Protein AF-A0A1X6PGS8-F1 (afdb_monomer)

pLDDT: mean 80.13, std 15.51, range [40.75, 96.5]

Mean predicted aligned error: 19.15 Å

Radius of gyration: 48.85 Å; Cα contacts (8 Å, |Δi|>4): 13; chains: 1; bounding box: 111×24×104 Å

Sequence (123 aa):
MGALNAVRTVDLKQLALRLGPEAQHNMREPAISFGSISTRGRAIESTNDAMLEAMDELVAVAAGKQAAKDNFQGSKSTWAAESIAQVARDEVVAEQRRYNAAVVARTEGLRRRAARARAAAGP

Solvent-accessible surface area (backbone atoms only — not comparable to full-atom values): 7457 Å² total; per-residue (Å²): 141,81,85,76,82,75,81,80,82,74,62,62,69,64,51,30,73,74,37,58,78,72,52,32,52,49,70,75,54,66,82,77,78,75,74,83,79,72,59,84,87,59,78,76,70,89,72,51,68,69,59,56,51,54,47,52,52,51,50,51,52,50,50,54,54,47,53,53,49,52,50,52,52,48,54,52,50,51,51,53,52,50,51,53,52,47,53,56,51,50,51,54,52,52,52,52,54,65,68,29,65,68,55,47,52,51,52,51,50,50,50,54,50,51,52,50,53,52,66,72,64,57,135

Secondary structure (DSSP, 8-state):
-----------HHHHHHHS-HHHHHHHHS----------TT----S--HHHHHHHHHHHHHHHHHHHHHHHHHHHHHHHHHHHHHHHHHHHHHHHHHHT-HHHHHHHHHHHHHHHHHHHHH--

Structure (mmCIF, N/CA/C/O backbone):
data_AF-A0A1X6PGS8-F1
#
_entry.id   AF-A0A1X6PGS8-F1
#
loop_
_atom_site.group_PDB
_atom_site.id
_atom_site.type_symbol
_atom_site.label_atom_id
_atom_site.label_alt_id
_atom_site.label_comp_id
_atom_site.label_asym_id
_atom_site.label_entity_id
_atom_site.label_seq_id
_atom_site.pdbx_PDB_ins_code
_atom_site.Cartn_x
_atom_site.Cartn_y
_atom_site.Cartn_z
_atom_site.occupancy
_atom_site.B_iso_or_equiv
_atom_site.auth_seq_id
_atom_site.auth_comp_id
_atom_site.auth_asym_id
_atom_site.auth_atom_id
_atom_site.pdbx_PDB_model_num
ATOM 1 N N . MET A 1 1 ? -58.711 6.868 1.479 1.00 40.75 1 MET A N 1
ATOM 2 C CA . MET A 1 1 ? -59.756 7.705 2.111 1.00 40.75 1 MET A CA 1
ATOM 3 C C . MET A 1 1 ? -60.680 6.755 2.862 1.00 40.75 1 MET A C 1
ATOM 5 O O . MET A 1 1 ? -61.299 5.948 2.198 1.00 40.75 1 MET A O 1
ATOM 9 N N . GLY A 1 2 ? -60.783 6.638 4.181 1.00 43.78 2 GLY A N 1
ATOM 10 C CA . GLY A 1 2 ? -60.348 7.424 5.331 1.00 43.78 2 GLY A CA 1
ATOM 11 C C . GLY A 1 2 ? -61.391 7.147 6.423 1.00 43.78 2 GLY A C 1
ATOM 12 O O . GLY A 1 2 ? -62.437 7.783 6.416 1.00 43.78 2 GLY A O 1
ATOM 13 N N . ALA A 1 3 ? -61.174 6.158 7.297 1.00 47.84 3 ALA A N 1
ATOM 14 C CA . ALA A 1 3 ? -62.063 5.913 8.434 1.00 47.84 3 ALA A CA 1
ATOM 15 C C . ALA A 1 3 ? -61.534 6.714 9.627 1.00 47.84 3 ALA A C 1
ATOM 17 O O . ALA A 1 3 ? -60.579 6.321 10.293 1.00 47.84 3 ALA A O 1
ATOM 18 N N . LEU A 1 4 ? -62.115 7.897 9.821 1.00 49.00 4 LEU A N 1
ATOM 19 C CA . LEU A 1 4 ? -61.872 8.760 10.968 1.00 49.00 4 LEU A CA 1
ATOM 20 C C . LEU A 1 4 ? -62.258 7.993 12.237 1.00 49.00 4 LEU A C 1
ATOM 22 O O . LEU A 1 4 ? -63.435 7.713 12.462 1.00 49.00 4 LEU A O 1
ATOM 26 N N . ASN A 1 5 ? -61.270 7.659 13.067 1.00 55.12 5 ASN A N 1
ATOM 27 C CA . ASN A 1 5 ? -61.512 7.237 14.440 1.00 55.12 5 ASN A CA 1
ATOM 28 C C . ASN A 1 5 ? -62.171 8.413 15.170 1.00 55.12 5 ASN A C 1
ATOM 30 O O . ASN A 1 5 ? -61.493 9.320 15.648 1.00 55.12 5 ASN A O 1
ATOM 34 N N . ALA A 1 6 ? -63.504 8.435 15.191 1.00 56.00 6 ALA A N 1
ATOM 35 C CA . ALA A 1 6 ? -64.263 9.414 15.946 1.00 56.00 6 ALA A CA 1
ATOM 36 C C . ALA A 1 6 ? -63.944 9.209 17.431 1.00 56.00 6 ALA A C 1
ATOM 38 O O . ALA A 1 6 ? -64.332 8.204 18.030 1.00 56.00 6 ALA A O 1
ATOM 39 N N . VAL A 1 7 ? -63.202 10.152 18.011 1.00 57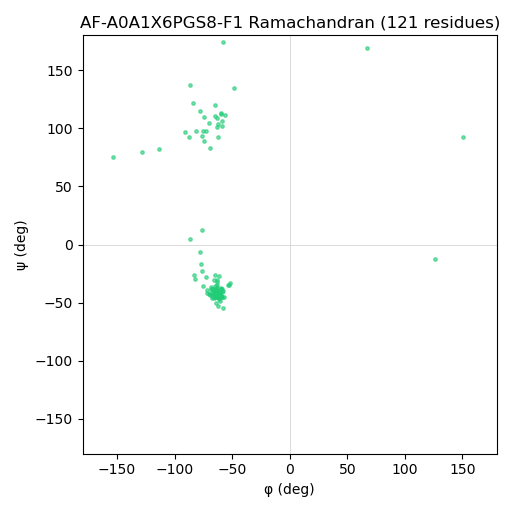.28 7 VAL A N 1
ATOM 40 C CA . VAL A 1 7 ? -62.965 10.224 19.452 1.00 57.28 7 VAL A CA 1
ATOM 41 C C . VAL A 1 7 ? -64.330 10.338 20.123 1.00 57.28 7 VAL A C 1
ATOM 43 O O . VAL A 1 7 ? -64.995 11.367 20.039 1.00 57.28 7 VAL A O 1
ATOM 46 N N . ARG A 1 8 ? -64.783 9.252 20.752 1.00 59.78 8 ARG A N 1
ATOM 47 C CA . ARG A 1 8 ? -65.992 9.262 21.574 1.00 59.78 8 ARG A CA 1
ATOM 48 C C . ARG A 1 8 ? -65.643 9.938 22.893 1.00 59.78 8 ARG A C 1
ATOM 50 O O . ARG A 1 8 ? -65.147 9.295 23.812 1.00 59.78 8 ARG A O 1
ATOM 57 N N . THR A 1 9 ? -65.868 11.241 22.975 1.00 60.75 9 THR A N 1
ATOM 58 C CA . THR A 1 9 ? -65.789 11.993 24.226 1.00 60.75 9 THR A CA 1
ATOM 59 C C . THR A 1 9 ? -66.963 11.588 25.112 1.00 60.75 9 THR A C 1
ATOM 61 O O . THR A 1 9 ? -68.108 11.955 24.861 1.00 60.75 9 THR A O 1
ATOM 64 N N . VAL A 1 10 ? -66.692 10.776 26.134 1.00 66.75 10 VAL A N 1
ATOM 65 C CA . VAL A 1 10 ? -67.683 10.424 27.157 1.00 66.75 10 VAL A CA 1
ATOM 66 C C . VAL A 1 10 ? -67.692 11.526 28.213 1.00 66.75 10 VAL A C 1
ATOM 68 O O . VAL A 1 10 ? -66.664 11.802 28.829 1.00 66.75 10 VAL A O 1
ATOM 71 N N . ASP A 1 11 ? -68.848 12.155 28.428 1.00 75.06 11 ASP A N 1
ATOM 72 C CA . ASP A 1 11 ? -69.031 13.128 29.507 1.00 75.06 11 ASP A CA 1
ATOM 73 C C . ASP A 1 11 ? -69.084 12.401 30.858 1.00 75.06 11 ASP A C 1
ATOM 75 O O . ASP A 1 11 ? -70.112 11.857 31.276 1.00 75.06 11 ASP A O 1
ATOM 79 N N . LEU A 1 12 ? -67.939 12.389 31.540 1.00 70.25 12 LEU A N 1
ATOM 80 C CA . LEU A 1 12 ? -67.768 11.724 32.827 1.00 70.25 12 LEU A CA 1
ATOM 81 C C . LEU A 1 12 ? -68.693 12.300 33.909 1.00 70.25 12 LEU A C 1
ATOM 83 O O . LEU A 1 12 ? -69.089 11.562 34.805 1.00 70.25 12 LEU A O 1
ATOM 87 N N . LYS A 1 13 ? -69.109 13.573 33.827 1.00 71.38 13 LYS A N 1
ATOM 88 C CA . LYS A 1 13 ? -70.035 14.153 34.815 1.00 71.38 13 LYS A CA 1
ATOM 89 C C . LYS A 1 13 ? -71.436 13.570 34.670 1.00 71.38 13 LYS A C 1
ATOM 91 O O . LYS A 1 13 ? -72.059 13.220 35.670 1.00 71.38 13 LYS A O 1
ATOM 96 N N . GLN A 1 14 ? -71.918 13.421 33.437 1.00 75.12 14 GLN A N 1
ATOM 97 C CA . GLN A 1 14 ? -73.213 12.785 33.180 1.00 75.12 14 GLN A CA 1
ATOM 98 C C . GLN A 1 14 ? -73.204 11.298 33.521 1.00 75.12 14 GLN A C 1
ATOM 100 O O . GLN A 1 14 ? -74.182 10.780 34.059 1.00 75.12 14 GLN A O 1
ATOM 105 N N . LEU A 1 15 ? -72.097 10.611 33.236 1.00 75.44 15 LEU A N 1
ATOM 106 C CA . LEU A 1 15 ? -71.940 9.212 33.609 1.00 75.44 15 LEU A CA 1
ATOM 107 C C . LE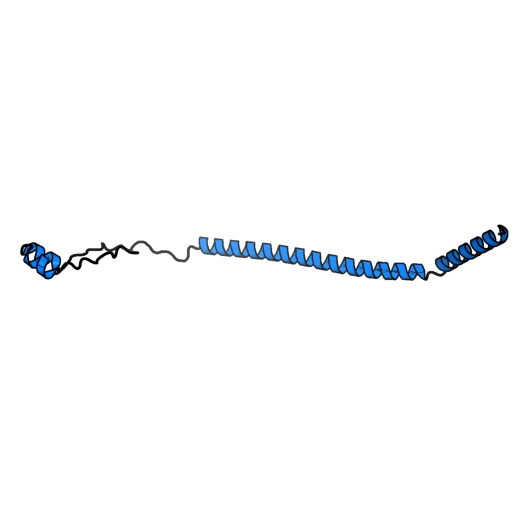U A 1 15 ? -71.933 9.043 35.135 1.00 75.44 15 LEU A C 1
ATOM 109 O O . LEU A 1 15 ? -72.637 8.178 35.649 1.00 75.44 15 LEU A O 1
ATOM 113 N N . ALA A 1 16 ? -71.234 9.920 35.858 1.00 69.62 16 ALA A N 1
ATOM 1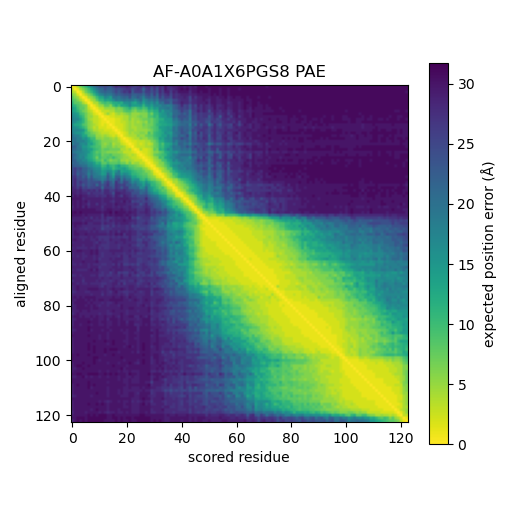14 C CA . ALA A 1 16 ? -71.227 9.935 37.315 1.00 69.62 16 ALA A CA 1
ATOM 115 C C . ALA A 1 16 ? -72.634 10.157 37.899 1.00 69.62 16 ALA A C 1
ATOM 117 O O . ALA A 1 16 ? -72.984 9.507 38.867 1.00 69.62 16 ALA A O 1
ATOM 118 N N . LEU A 1 17 ? -73.485 11.003 37.308 1.00 72.56 17 LEU A N 1
ATOM 119 C CA . LEU A 1 17 ? -74.868 11.180 37.787 1.00 72.56 17 LEU A CA 1
ATOM 120 C C . LEU A 1 17 ? -75.740 9.926 37.623 1.00 72.56 17 LEU A C 1
ATOM 122 O O . LEU A 1 17 ? -76.668 9.720 38.402 1.00 72.56 17 LEU A O 1
ATOM 126 N N . ARG A 1 18 ? -75.468 9.107 36.601 1.00 77.00 18 ARG A N 1
ATOM 127 C CA . ARG A 1 18 ? -76.205 7.861 36.338 1.00 77.00 18 ARG A CA 1
ATOM 128 C C . ARG A 1 18 ? -75.722 6.693 37.187 1.00 77.00 18 ARG A C 1
ATOM 130 O O . ARG A 1 18 ? -76.502 5.789 37.470 1.00 77.00 18 ARG A O 1
ATOM 137 N N . LEU A 1 19 ? -74.446 6.691 37.549 1.00 70.81 19 LEU A N 1
ATOM 138 C CA . LEU A 1 19 ? -73.871 5.695 38.436 1.00 70.81 19 LEU A CA 1
ATOM 139 C C . LEU A 1 19 ? -74.090 6.163 39.886 1.00 70.81 19 LEU A C 1
ATOM 141 O O . LEU A 1 19 ? -73.991 7.347 40.187 1.00 70.81 19 LEU A O 1
ATOM 145 N N . GLY A 1 20 ? -74.471 5.260 40.787 1.00 72.69 20 GLY A N 1
ATOM 146 C CA . GLY A 1 20 ? -74.835 5.624 42.161 1.00 72.69 20 GLY A CA 1
ATOM 147 C C . GLY A 1 20 ? -73.723 6.357 42.943 1.00 72.69 20 GLY A C 1
ATOM 148 O O . GLY A 1 20 ? -72.590 6.472 42.469 1.00 72.69 20 GLY A O 1
ATOM 149 N N . PRO A 1 21 ? -74.011 6.828 44.170 1.00 71.44 21 PRO A N 1
ATOM 150 C CA . PRO A 1 21 ? -73.109 7.690 44.945 1.00 71.44 21 PRO A CA 1
ATOM 151 C C . PRO A 1 21 ? -71.678 7.146 45.119 1.00 71.44 21 PRO A C 1
ATOM 153 O O . PRO A 1 21 ? -70.720 7.915 45.079 1.00 71.44 21 PRO A O 1
ATOM 156 N N . GLU A 1 22 ? -71.507 5.827 45.239 1.00 64.88 22 GLU A N 1
ATOM 157 C CA . GLU A 1 22 ? -70.187 5.179 45.342 1.00 64.88 22 GLU A CA 1
ATOM 158 C C . GLU A 1 22 ? -69.354 5.298 44.057 1.00 64.88 22 GLU A C 1
ATOM 160 O O . GLU A 1 22 ? -68.147 5.536 44.102 1.00 64.88 22 GLU A O 1
ATOM 165 N N . ALA A 1 23 ? -69.988 5.197 42.889 1.00 67.12 23 ALA A N 1
ATOM 166 C CA . ALA A 1 23 ? -69.303 5.330 41.607 1.00 67.12 23 ALA A CA 1
ATOM 167 C C . ALA A 1 23 ? -68.910 6.788 41.310 1.00 67.12 23 ALA A C 1
ATOM 169 O O . ALA A 1 23 ? -67.898 7.032 40.651 1.00 67.12 23 ALA A O 1
ATOM 170 N N . GLN A 1 24 ? -69.661 7.761 41.841 1.00 66.94 24 GLN A N 1
ATOM 171 C CA . GLN A 1 24 ? -69.314 9.184 41.744 1.00 66.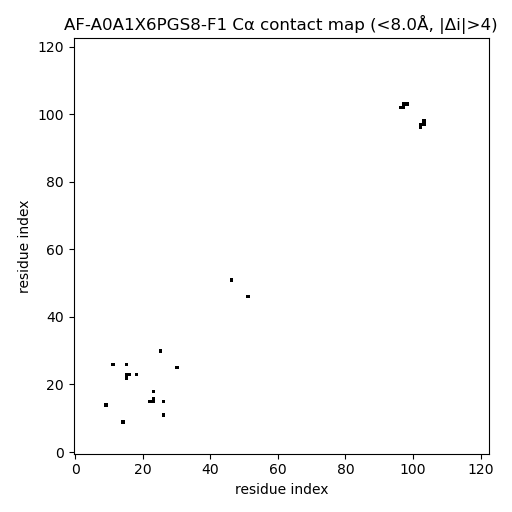94 24 GLN A CA 1
ATOM 172 C C . GLN A 1 24 ? -68.002 9.513 42.451 1.00 66.94 24 GLN A C 1
ATOM 174 O O . GLN A 1 24 ? -67.225 10.318 41.936 1.00 66.94 24 GLN A O 1
ATOM 179 N N . HIS A 1 25 ? -67.746 8.894 43.606 1.00 67.00 25 HIS A N 1
ATOM 180 C CA . HIS A 1 25 ? -66.517 9.107 44.367 1.00 67.00 25 HIS A CA 1
ATOM 181 C C . HIS A 1 25 ? -65.291 8.633 43.573 1.00 67.00 25 HIS A C 1
ATOM 183 O O . HIS A 1 25 ? -64.363 9.403 43.333 1.00 67.00 25 HIS A O 1
ATOM 189 N N . ASN A 1 26 ? -65.346 7.403 43.056 1.00 66.81 26 ASN A N 1
ATOM 190 C CA . ASN A 1 26 ? -64.254 6.802 42.281 1.00 66.81 26 ASN A CA 1
ATOM 191 C C . ASN A 1 26 ? -63.980 7.521 40.951 1.00 66.81 26 ASN A C 1
ATOM 193 O O . ASN A 1 26 ? -62.865 7.471 40.440 1.00 66.81 26 ASN A O 1
ATOM 197 N N . MET A 1 27 ? -64.983 8.187 40.372 1.00 68.12 27 MET A N 1
ATOM 198 C CA . MET A 1 27 ? -64.808 8.982 39.152 1.00 68.12 27 MET A CA 1
ATOM 199 C C . MET A 1 27 ? -64.283 10.402 39.407 1.00 68.12 27 MET A C 1
ATOM 201 O O . MET A 1 27 ? -63.678 10.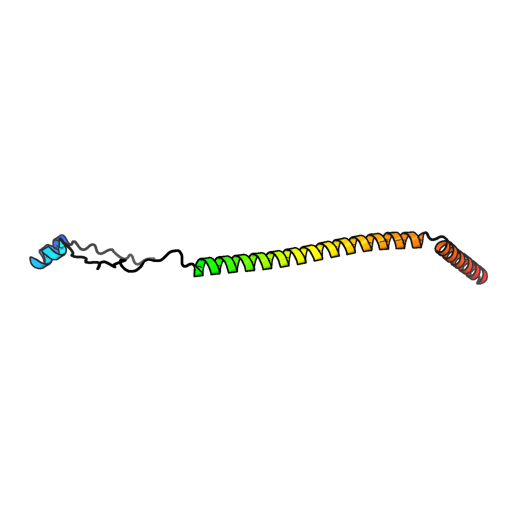981 38.505 1.00 68.12 27 MET A O 1
ATOM 205 N N . ARG A 1 28 ? -64.521 10.980 40.595 1.00 69.12 28 ARG A N 1
ATOM 206 C CA . ARG A 1 28 ? -63.955 12.284 40.992 1.00 69.12 28 ARG A CA 1
ATOM 207 C C . ARG A 1 28 ? -62.479 12.173 41.365 1.00 69.12 28 ARG A C 1
ATOM 209 O O . ARG A 1 28 ? -61.713 13.072 41.037 1.00 69.12 28 ARG A O 1
ATOM 216 N N . GLU A 1 29 ? -62.099 11.063 41.988 1.00 66.12 29 GLU A N 1
ATOM 217 C CA . GLU A 1 29 ? -60.720 10.737 42.348 1.00 66.12 29 GLU A CA 1
ATOM 218 C C . GLU A 1 29 ? -60.389 9.335 41.828 1.00 66.12 29 GLU A C 1
ATOM 220 O O . GLU A 1 29 ? -60.455 8.360 42.582 1.00 66.12 29 GLU A O 1
ATOM 225 N N . PRO A 1 30 ? -60.069 9.186 40.529 1.00 62.91 30 PRO A N 1
ATOM 226 C CA . PRO A 1 30 ? -59.603 7.907 40.023 1.00 62.91 30 PRO A CA 1
ATOM 227 C C . PRO A 1 30 ? -58.290 7.569 40.735 1.00 62.91 30 PRO A C 1
ATOM 229 O O . PRO A 1 30 ? -57.241 8.140 40.438 1.00 62.91 30 PRO A O 1
ATOM 232 N N . ALA A 1 31 ? -58.354 6.654 41.703 1.00 62.31 31 ALA A N 1
ATOM 233 C CA . ALA A 1 31 ? -57.193 6.149 42.417 1.00 62.31 31 ALA A CA 1
ATOM 234 C C . ALA A 1 31 ? -56.351 5.294 41.460 1.00 62.31 31 ALA A C 1
ATOM 236 O O . ALA A 1 31 ? -56.475 4.073 41.401 1.00 62.31 31 ALA A O 1
ATOM 237 N N . ILE A 1 32 ? -55.510 5.949 40.662 1.00 61.81 32 ILE A N 1
ATOM 238 C CA . ILE A 1 32 ? -54.537 5.277 39.809 1.00 61.81 32 ILE A CA 1
ATOM 239 C C . ILE A 1 32 ? -53.280 5.070 40.650 1.00 61.81 32 ILE A C 1
ATOM 241 O O . ILE A 1 32 ? -52.417 5.942 40.743 1.00 61.81 32 ILE A O 1
ATOM 245 N N . SER A 1 33 ? -53.180 3.907 41.290 1.00 63.69 33 SER A N 1
ATOM 246 C CA . SER A 1 33 ? -51.932 3.467 41.899 1.00 63.69 33 SER A CA 1
ATOM 247 C C . SER A 1 33 ? -51.042 2.852 40.819 1.00 63.69 33 SER A C 1
ATOM 249 O O . SER A 1 33 ? -51.147 1.680 40.467 1.00 63.69 33 SER A O 1
ATOM 251 N N . PHE A 1 34 ? -50.107 3.638 40.292 1.00 61.25 34 PHE A N 1
ATOM 252 C CA . PHE A 1 34 ? -48.893 3.033 39.758 1.00 61.25 34 PHE A CA 1
ATOM 253 C C . PHE A 1 34 ? -48.068 2.625 40.973 1.00 61.25 34 PHE A C 1
ATOM 255 O O . PHE A 1 34 ? -47.612 3.483 41.730 1.00 61.25 34 PHE A O 1
ATOM 262 N N . GLY A 1 35 ? -47.953 1.320 41.226 1.00 54.97 35 GLY A N 1
ATOM 263 C CA . GLY A 1 35 ? -47.086 0.820 42.287 1.00 54.97 35 GLY A CA 1
ATOM 264 C C . GLY A 1 35 ? -45.709 1.480 42.185 1.00 54.97 35 GLY A C 1
ATOM 265 O O . GLY A 1 35 ? -45.160 1.610 41.092 1.00 54.97 35 GLY A O 1
ATOM 266 N N . SER A 1 36 ? -45.171 1.934 43.316 1.00 60.56 36 SER A N 1
ATOM 267 C CA . SER A 1 36 ? -43.806 2.454 43.379 1.00 60.56 36 SER A CA 1
ATOM 268 C C . SER A 1 36 ? -42.851 1.376 42.868 1.00 60.56 36 SER A C 1
ATOM 270 O O . SER A 1 36 ? -42.685 0.335 43.508 1.00 60.56 36 SER A O 1
ATOM 272 N N . ILE A 1 37 ? -42.226 1.600 41.710 1.00 59.09 37 ILE A N 1
ATOM 273 C CA . ILE A 1 37 ? -41.078 0.793 41.306 1.00 59.09 37 ILE A CA 1
ATOM 274 C C . ILE A 1 37 ? -39.916 1.292 42.157 1.00 59.09 37 ILE A C 1
ATOM 276 O O . ILE A 1 37 ? -39.309 2.324 41.877 1.00 59.09 37 ILE A O 1
ATOM 280 N N . SER A 1 38 ? -39.642 0.572 43.241 1.00 55.66 38 SER A N 1
ATOM 281 C CA . SER A 1 38 ? -38.497 0.845 44.095 1.00 55.66 38 SER A CA 1
ATOM 282 C C . SER A 1 38 ? -37.207 0.732 43.283 1.00 55.66 38 SER A C 1
ATOM 284 O O . SER A 1 38 ? -36.803 -0.360 42.887 1.00 55.66 38 SER A O 1
ATOM 286 N N . THR A 1 39 ? -36.517 1.853 43.090 1.00 59.38 39 THR A N 1
ATOM 287 C CA . THR A 1 39 ? -35.105 1.856 42.687 1.00 59.38 39 THR A CA 1
ATOM 288 C C . THR A 1 39 ? -34.176 1.550 43.866 1.00 59.38 39 THR A C 1
ATOM 290 O O . THR A 1 39 ? -32.981 1.351 43.650 1.00 59.38 39 THR A O 1
ATOM 293 N N . ARG A 1 40 ? -34.694 1.449 45.111 1.00 58.50 40 ARG A N 1
ATOM 294 C CA . ARG A 1 40 ? -33.916 0.951 46.260 1.00 58.50 40 ARG A CA 1
ATOM 295 C C . ARG A 1 40 ? -33.537 -0.500 45.972 1.00 58.50 40 ARG A C 1
ATOM 297 O O . ARG A 1 40 ? -34.377 -1.388 46.079 1.00 58.50 40 ARG A O 1
ATOM 304 N N . GLY A 1 41 ? -32.293 -0.705 45.555 1.00 56.28 41 GLY A N 1
ATOM 305 C CA . GLY A 1 41 ? -31.732 -2.010 45.206 1.00 56.28 41 GLY A CA 1
ATOM 306 C C . GLY A 1 41 ? -31.110 -2.092 43.811 1.00 56.28 41 GLY A C 1
ATOM 307 O O . GLY A 1 41 ? -30.383 -3.041 43.551 1.00 56.28 41 GLY A O 1
ATOM 308 N N . ARG A 1 42 ? -31.324 -1.112 42.921 1.00 54.59 42 ARG A N 1
ATOM 309 C CA . ARG A 1 42 ? -30.526 -0.990 41.689 1.00 54.59 42 ARG A CA 1
ATOM 310 C C . ARG A 1 42 ? -29.697 0.278 41.739 1.00 54.59 42 ARG A C 1
ATOM 312 O O . ARG A 1 42 ? -30.051 1.293 41.148 1.00 54.59 42 ARG A O 1
ATOM 319 N N . ALA A 1 43 ? -28.562 0.182 42.420 1.00 59.38 43 ALA A N 1
ATOM 320 C CA . ALA A 1 43 ? -27.407 0.927 41.962 1.00 59.38 43 ALA A CA 1
ATOM 321 C C . ALA A 1 43 ? -27.036 0.327 40.598 1.00 59.38 43 ALA A C 1
ATOM 323 O O . ALA A 1 43 ? -26.641 -0.833 40.515 1.00 59.38 43 ALA A O 1
ATOM 324 N N . ILE A 1 44 ? -27.238 1.071 39.511 1.00 58.34 44 ILE A N 1
ATOM 325 C CA . ILE A 1 44 ? -26.445 0.813 38.311 1.00 58.34 44 ILE A CA 1
ATOM 326 C C . ILE A 1 44 ? -25.081 1.384 38.677 1.00 58.34 44 ILE A C 1
ATOM 328 O O . ILE A 1 44 ? -24.858 2.586 38.553 1.00 58.34 44 ILE A O 1
ATOM 332 N N . GLU A 1 45 ? -24.232 0.548 39.271 1.00 55.97 45 GLU A N 1
ATOM 333 C CA . GLU A 1 45 ? -22.834 0.885 39.512 1.00 55.97 45 GLU A CA 1
A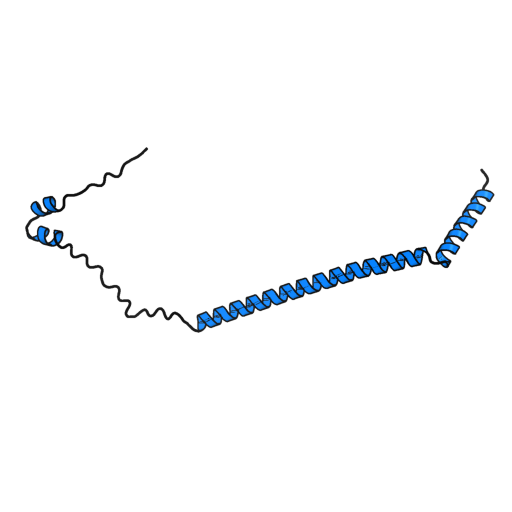TOM 334 C C . GLU A 1 45 ? -22.217 1.185 38.145 1.00 55.97 45 GLU A C 1
ATOM 336 O O . GLU A 1 45 ? -21.986 0.309 37.317 1.00 55.97 45 GLU A O 1
ATOM 341 N N . SER A 1 46 ? -22.067 2.479 37.876 1.00 57.97 46 SER A N 1
ATOM 342 C CA . SER A 1 46 ? -21.696 3.050 36.580 1.00 57.97 46 SER A CA 1
ATOM 343 C C . SER A 1 46 ? -20.200 2.903 36.262 1.00 57.97 46 SER A C 1
ATOM 345 O O . SER A 1 46 ? -19.704 3.526 35.328 1.00 57.97 46 SER A O 1
ATOM 347 N N . THR A 1 47 ? -19.480 2.090 37.023 1.00 61.53 47 THR A N 1
ATOM 348 C CA . THR A 1 47 ? -18.032 1.890 36.926 1.00 61.53 47 THR A CA 1
ATOM 349 C C . THR A 1 47 ? -17.746 0.494 37.447 1.00 61.53 47 THR A C 1
ATOM 351 O O . THR A 1 47 ? -17.347 0.305 38.589 1.00 61.53 47 THR A O 1
ATOM 354 N N . ASN A 1 48 ? -18.059 -0.505 36.628 1.00 70.31 48 ASN A N 1
ATOM 355 C CA . ASN A 1 48 ? -17.534 -1.841 36.846 1.00 70.31 48 ASN A CA 1
ATOM 356 C C . ASN A 1 48 ? -16.092 -1.817 36.331 1.00 70.31 48 ASN A C 1
ATOM 358 O O . ASN A 1 48 ? -15.896 -1.593 35.137 1.00 70.31 48 ASN A O 1
ATOM 362 N N . ASP A 1 49 ? -15.102 -1.992 37.204 1.00 79.00 49 ASP A N 1
ATOM 363 C CA . ASP A 1 49 ? -13.677 -1.965 36.835 1.00 79.00 49 ASP A CA 1
ATOM 364 C C . ASP A 1 49 ? -13.371 -2.911 35.663 1.00 79.00 49 ASP A C 1
ATOM 366 O O . ASP A 1 49 ? -12.599 -2.569 34.771 1.00 79.00 49 ASP A O 1
ATOM 370 N N . ALA A 1 50 ? -14.092 -4.034 35.569 1.00 80.94 50 ALA A N 1
ATOM 371 C CA . ALA A 1 50 ? -13.991 -4.965 34.447 1.00 80.94 50 ALA A CA 1
ATOM 372 C C . ALA A 1 50 ? -14.414 -4.355 33.093 1.00 80.94 50 ALA A C 1
ATOM 374 O O . ALA A 1 50 ? -13.916 -4.747 32.042 1.00 80.94 50 ALA A O 1
ATOM 375 N N . MET A 1 51 ? -15.349 -3.398 33.089 1.00 84.38 51 MET A N 1
ATOM 376 C CA . MET A 1 51 ? -15.746 -2.673 31.878 1.00 84.38 51 MET A CA 1
ATOM 377 C C . MET A 1 51 ? -14.655 -1.696 31.435 1.00 84.38 51 MET A C 1
ATOM 379 O O . MET A 1 51 ? -14.426 -1.562 30.235 1.00 84.38 51 MET A O 1
ATOM 383 N N . LEU A 1 52 ? -13.997 -1.023 32.384 1.00 86.00 52 LEU A N 1
ATOM 384 C CA . LEU A 1 52 ? -12.868 -0.137 32.090 1.00 86.00 52 LEU A CA 1
ATOM 385 C C . LEU A 1 52 ? -11.684 -0.941 31.545 1.00 86.00 52 LEU A C 1
ATOM 387 O O . LEU A 1 52 ? -11.157 -0.598 30.492 1.00 86.00 52 LEU A O 1
ATOM 391 N N . GLU A 1 53 ? -11.359 -2.066 32.181 1.00 88.88 53 GLU A N 1
ATOM 392 C CA . GLU A 1 53 ? -10.308 -2.983 31.731 1.00 88.88 53 GLU A CA 1
ATOM 393 C C . GLU A 1 53 ? -10.582 -3.507 30.311 1.00 88.88 53 GLU A C 1
ATOM 395 O O . GLU A 1 53 ? -9.718 -3.435 29.439 1.00 88.88 53 GLU A O 1
ATOM 400 N N . ALA A 1 54 ? -11.822 -3.913 30.015 1.00 88.44 54 ALA A N 1
ATOM 401 C CA . ALA A 1 54 ? -12.207 -4.343 28.670 1.00 88.44 54 ALA A CA 1
ATOM 402 C C . ALA A 1 54 ? -12.099 -3.222 27.613 1.00 88.44 54 ALA A C 1
ATOM 404 O O . ALA A 1 54 ? -11.821 -3.494 26.440 1.00 88.44 54 ALA A O 1
ATOM 405 N N . MET A 1 55 ? -12.325 -1.959 27.994 1.00 89.75 55 MET A N 1
ATOM 406 C CA . MET A 1 55 ? -12.116 -0.822 27.092 1.00 89.75 55 MET A CA 1
ATOM 407 C C . MET A 1 55 ? -10.631 -0.557 26.848 1.00 89.75 55 MET A C 1
ATOM 409 O O . MET A 1 55 ? -10.246 -0.334 25.698 1.00 89.75 55 MET A O 1
ATOM 413 N N . ASP A 1 56 ? -9.801 -0.631 27.885 1.00 92.44 56 ASP A N 1
ATOM 414 C CA . ASP A 1 56 ? -8.353 -0.454 27.766 1.00 92.44 56 ASP A CA 1
ATOM 415 C C . ASP A 1 56 ? -7.727 -1.549 26.891 1.00 92.44 56 ASP A C 1
ATOM 417 O O . ASP A 1 56 ? -6.925 -1.253 25.998 1.00 92.44 56 ASP A O 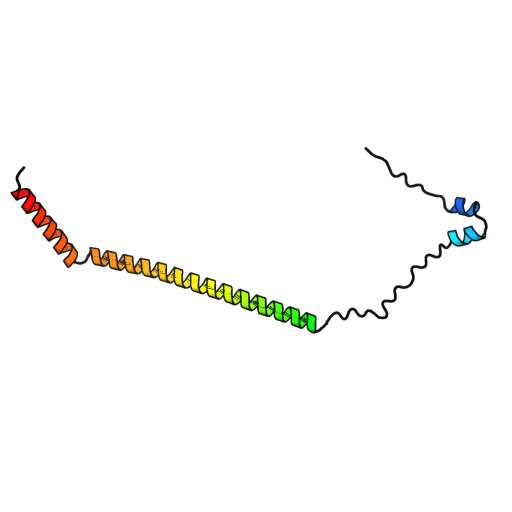1
ATOM 421 N N . GLU A 1 57 ? -8.164 -2.801 27.045 1.00 93.38 57 GLU A N 1
ATOM 422 C CA . GLU A 1 57 ? -7.771 -3.904 26.164 1.00 93.38 57 GLU A CA 1
ATOM 423 C C . GLU A 1 57 ? -8.168 -3.643 24.705 1.00 93.38 57 GLU A C 1
ATOM 425 O O . GLU A 1 57 ? -7.367 -3.840 23.784 1.00 93.38 57 GLU A O 1
ATOM 430 N N . LEU A 1 58 ? -9.388 -3.153 24.468 1.00 94.69 58 LEU A N 1
ATOM 431 C CA . LEU A 1 58 ? -9.858 -2.836 23.121 1.00 94.69 58 LEU A CA 1
ATOM 432 C C . LEU A 1 58 ? -9.021 -1.720 22.477 1.00 94.69 58 LEU A C 1
ATOM 434 O O . LEU A 1 58 ? -8.673 -1.814 21.294 1.00 94.69 58 LEU A O 1
ATOM 438 N N . VAL A 1 59 ? -8.671 -0.687 23.247 1.00 95.00 59 VAL A N 1
ATOM 439 C CA . VAL A 1 59 ? -7.809 0.414 22.798 1.00 95.00 59 VAL A CA 1
ATOM 440 C C . VAL A 1 59 ? -6.401 -0.096 22.494 1.00 95.00 59 VAL A C 1
ATOM 442 O O . VAL A 1 59 ? -5.857 0.228 21.435 1.00 95.00 59 VAL A O 1
ATOM 445 N N . ALA A 1 60 ? -5.833 -0.949 23.348 1.00 94.94 60 ALA A N 1
ATOM 446 C CA . ALA A 1 60 ? -4.523 -1.553 23.124 1.00 94.94 60 ALA A CA 1
ATOM 447 C C . ALA A 1 60 ? -4.496 -2.402 21.840 1.00 94.94 60 ALA A C 1
ATOM 449 O O . ALA A 1 60 ? -3.578 -2.286 21.022 1.00 94.94 60 ALA A O 1
ATOM 450 N N . VAL A 1 61 ? -5.543 -3.198 21.598 1.00 95.62 61 VAL A N 1
ATOM 451 C CA . VAL A 1 61 ? -5.687 -3.988 20.367 1.00 95.62 61 VAL A CA 1
ATOM 452 C C . VAL A 1 61 ? -5.821 -3.087 19.138 1.00 95.62 61 VAL A C 1
ATOM 454 O O . VAL A 1 61 ? -5.223 -3.370 18.095 1.00 95.62 61 VAL A O 1
ATOM 457 N N . ALA A 1 62 ? -6.592 -2.002 19.228 1.00 95.19 62 ALA A N 1
ATOM 458 C CA . ALA A 1 62 ? -6.746 -1.051 18.132 1.00 95.19 62 ALA A CA 1
ATOM 459 C C . ALA A 1 62 ? -5.420 -0.348 17.799 1.00 95.19 62 ALA A C 1
ATOM 461 O O . ALA A 1 62 ? -5.045 -0.281 16.625 1.00 95.19 62 ALA A O 1
ATOM 462 N N . ALA A 1 63 ? -4.679 0.094 18.819 1.00 95.00 63 ALA A N 1
ATOM 463 C CA . ALA A 1 63 ? -3.365 0.710 18.665 1.00 95.00 63 ALA A CA 1
ATOM 464 C C . ALA A 1 63 ? -2.353 -0.261 18.034 1.00 95.00 63 ALA A C 1
ATOM 466 O O . ALA A 1 63 ? -1.674 0.098 17.071 1.00 95.00 63 ALA A O 1
ATOM 467 N N . GLY A 1 64 ? -2.313 -1.517 18.493 1.00 95.00 64 GLY A N 1
ATOM 468 C CA . GLY A 1 64 ? -1.450 -2.550 17.914 1.00 95.00 64 GLY A CA 1
ATOM 469 C C . GLY A 1 64 ? -1.761 -2.825 16.439 1.00 95.00 64 GLY A C 1
ATOM 470 O O . GLY A 1 64 ? -0.856 -2.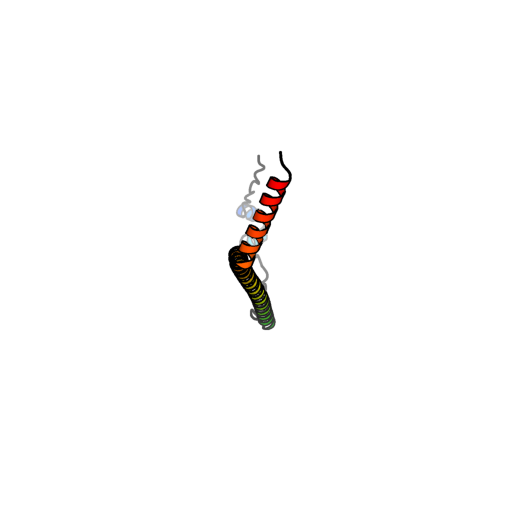917 15.607 1.00 95.00 64 GLY A O 1
ATOM 471 N N . LYS A 1 65 ? -3.049 -2.883 16.075 1.00 95.25 65 LYS A N 1
ATOM 472 C CA . LYS A 1 65 ? -3.476 -3.040 14.674 1.00 95.25 65 LYS A CA 1
ATOM 473 C C . LYS A 1 65 ? -3.093 -1.840 13.814 1.00 95.25 65 LYS A C 1
ATOM 475 O O . LYS A 1 65 ? -2.721 -2.031 12.657 1.00 95.25 65 LYS A O 1
ATOM 480 N N . GLN A 1 66 ? -3.199 -0.625 14.347 1.00 95.81 66 GLN A N 1
ATOM 481 C CA . GLN A 1 66 ? -2.827 0.577 13.609 1.00 95.81 66 GLN A CA 1
ATOM 482 C C . GLN A 1 66 ? -1.315 0.634 13.373 1.00 95.81 66 GLN A C 1
ATOM 484 O O . GLN A 1 66 ? -0.893 0.780 12.230 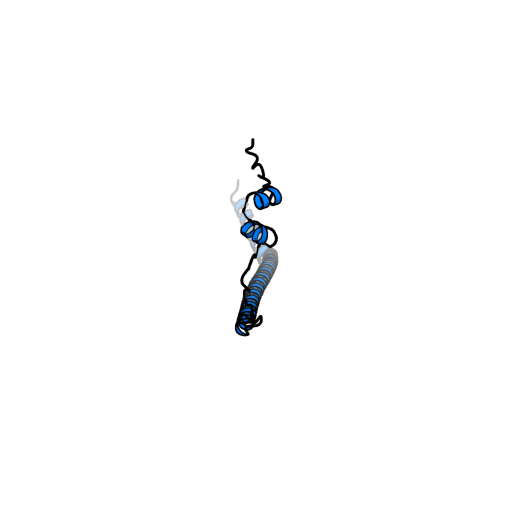1.00 95.81 66 GLN A O 1
ATOM 489 N N . ALA A 1 67 ? -0.506 0.367 14.400 1.00 94.62 67 ALA A N 1
ATOM 490 C CA . ALA A 1 67 ? 0.949 0.310 14.271 1.00 94.62 67 ALA A CA 1
ATOM 491 C C . ALA A 1 67 ? 1.408 -0.738 13.239 1.00 94.62 67 ALA A C 1
ATOM 493 O O . ALA A 1 67 ? 2.309 -0.483 12.441 1.00 94.62 67 ALA A O 1
ATOM 494 N N . ALA A 1 68 ? 0.761 -1.909 13.199 1.00 94.62 68 ALA A N 1
ATOM 495 C CA . ALA A 1 68 ? 1.057 -2.930 12.195 1.00 94.62 68 ALA A CA 1
ATOM 496 C C . ALA A 1 68 ? 0.746 -2.457 10.762 1.00 94.62 68 ALA A C 1
ATOM 498 O O . ALA A 1 68 ? 1.530 -2.712 9.844 1.00 94.62 68 ALA A O 1
ATOM 499 N N . LYS A 1 69 ? -0.371 -1.743 10.563 1.00 95.44 69 LYS A N 1
ATOM 500 C CA . LYS A 1 69 ? -0.725 -1.153 9.262 1.00 95.44 69 LYS A CA 1
ATOM 501 C C . LYS A 1 69 ? 0.268 -0.079 8.842 1.00 95.44 69 LYS A C 1
ATOM 503 O O . LYS A 1 69 ? 0.698 -0.082 7.691 1.00 95.44 69 LYS A O 1
ATOM 508 N N . ASP A 1 70 ? 0.639 0.803 9.763 1.00 95.50 70 ASP A N 1
ATOM 509 C CA . ASP A 1 70 ? 1.561 1.902 9.485 1.00 95.50 70 ASP A CA 1
ATOM 510 C C . ASP A 1 70 ? 2.946 1.366 9.117 1.00 95.50 70 ASP A C 1
ATOM 512 O O . ASP A 1 70 ? 3.526 1.796 8.121 1.00 95.50 70 ASP A O 1
ATOM 516 N N . ASN A 1 71 ? 3.428 0.342 9.830 1.00 93.88 71 ASN A N 1
ATOM 517 C CA . ASN A 1 71 ? 4.669 -0.352 9.486 1.00 93.88 71 ASN A CA 1
ATOM 518 C C . ASN A 1 71 ? 4.603 -0.984 8.094 1.00 93.88 71 ASN A C 1
ATOM 520 O O . ASN A 1 71 ? 5.500 -0.774 7.280 1.00 93.88 71 ASN A O 1
ATOM 524 N N . PHE A 1 72 ? 3.528 -1.715 7.786 1.00 92.69 72 PHE A N 1
ATOM 525 C CA . PHE A 1 72 ? 3.352 -2.322 6.467 1.00 92.69 72 PHE A CA 1
ATOM 526 C C . PHE A 1 72 ? 3.337 -1.270 5.349 1.00 92.69 72 PHE A C 1
ATOM 528 O O . PHE A 1 72 ? 3.992 -1.435 4.316 1.00 92.69 72 PHE A O 1
ATOM 535 N N . GLN A 1 73 ? 2.625 -0.162 5.557 1.00 92.88 73 GLN A N 1
ATOM 536 C CA . GLN A 1 73 ? 2.554 0.922 4.585 1.00 92.88 73 GLN A CA 1
ATOM 537 C C . GLN A 1 73 ? 3.896 1.652 4.443 1.00 92.88 73 GLN A C 1
ATOM 539 O O . GLN A 1 73 ? 4.282 2.010 3.326 1.00 92.88 73 GLN A O 1
ATOM 544 N N . GLY A 1 74 ? 4.631 1.817 5.543 1.00 92.19 74 GLY A N 1
ATOM 545 C CA . GLY A 1 74 ? 6.000 2.319 5.557 1.00 92.19 74 GLY A CA 1
ATOM 546 C C . GLY A 1 74 ? 6.911 1.450 4.696 1.00 92.19 74 GLY A C 1
ATOM 547 O O . GLY A 1 74 ? 7.489 1.949 3.733 1.00 92.19 74 GLY A O 1
ATOM 548 N N . SER A 1 75 ? 6.950 0.139 4.951 1.00 90.19 75 SER A N 1
ATOM 549 C CA . SER A 1 75 ? 7.758 -0.815 4.178 1.00 90.19 75 SER A CA 1
ATOM 550 C C . SER A 1 75 ? 7.388 -0.852 2.693 1.00 90.19 75 SER A C 1
ATOM 552 O O . SER A 1 75 ? 8.255 -0.957 1.827 1.00 90.19 75 SER A O 1
ATOM 554 N N . LYS A 1 76 ? 6.098 -0.735 2.363 1.00 92.06 76 LYS A N 1
ATOM 555 C CA . LYS A 1 76 ? 5.655 -0.662 0.966 1.00 92.06 76 LYS A CA 1
ATOM 556 C C . LYS A 1 76 ? 6.163 0.608 0.281 1.00 92.06 76 LYS A C 1
ATOM 558 O O . LYS A 1 76 ? 6.573 0.564 -0.877 1.00 92.06 76 LYS A O 1
ATOM 563 N N . SER A 1 77 ? 6.140 1.727 0.998 1.00 90.25 77 SER A N 1
ATOM 564 C CA . SER A 1 77 ? 6.606 3.020 0.492 1.00 90.25 77 SER A CA 1
ATOM 565 C C . SER A 1 77 ? 8.122 3.033 0.295 1.00 90.25 77 SER A C 1
ATOM 567 O O . SER A 1 77 ? 8.590 3.509 -0.737 1.00 90.25 77 SER A O 1
ATOM 569 N N . THR A 1 78 ? 8.890 2.457 1.227 1.00 92.69 78 THR A N 1
ATOM 570 C CA . THR A 1 78 ? 10.350 2.338 1.087 1.00 92.69 78 THR A CA 1
ATOM 571 C C . THR A 1 78 ? 10.720 1.446 -0.089 1.00 92.69 78 THR A C 1
ATOM 573 O O . THR A 1 78 ? 11.528 1.850 -0.917 1.00 92.69 78 THR A O 1
ATOM 576 N N . TRP A 1 79 ? 10.068 0.289 -0.235 1.00 91.69 79 TRP A N 1
ATOM 577 C CA . TRP A 1 79 ? 10.302 -0.603 -1.371 1.00 91.69 79 TRP A CA 1
ATOM 578 C C . TRP A 1 79 ? 9.974 0.065 -2.712 1.00 91.69 79 TRP A C 1
ATOM 580 O O . TRP A 1 79 ? 10.731 -0.061 -3.673 1.00 91.69 79 TRP A O 1
ATOM 590 N N . ALA A 1 80 ? 8.874 0.821 -2.784 1.00 91.75 80 ALA A N 1
ATOM 591 C CA . ALA A 1 80 ? 8.527 1.571 -3.988 1.00 91.75 80 ALA A CA 1
ATOM 592 C C . ALA A 1 80 ? 9.593 2.628 -4.325 1.00 91.75 80 ALA A C 1
ATOM 594 O O . ALA A 1 80 ? 10.008 2.737 -5.477 1.00 91.75 80 ALA A O 1
ATOM 595 N N . ALA A 1 81 ? 10.074 3.372 -3.326 1.00 91.81 81 ALA A N 1
ATOM 596 C CA . ALA A 1 81 ? 11.133 4.359 -3.513 1.00 91.81 81 ALA A CA 1
ATOM 597 C C . ALA A 1 81 ? 12.458 3.714 -3.957 1.00 91.81 81 ALA A C 1
ATOM 599 O O . ALA A 1 81 ? 13.108 4.212 -4.877 1.00 91.81 81 ALA A O 1
ATOM 600 N N . GLU A 1 82 ? 12.835 2.585 -3.355 1.00 94.06 82 GLU A N 1
ATOM 601 C CA . GLU A 1 82 ? 14.017 1.810 -3.742 1.00 94.06 82 GLU A CA 1
ATOM 602 C C . GLU A 1 82 ? 13.901 1.268 -5.167 1.00 94.06 82 GLU A C 1
ATOM 604 O O . GLU A 1 82 ? 14.855 1.365 -5.935 1.00 94.06 82 GLU A O 1
ATOM 609 N N . SER A 1 83 ? 12.729 0.758 -5.552 1.00 93.75 83 SER A N 1
ATOM 610 C CA . SER A 1 83 ? 12.472 0.280 -6.911 1.00 93.75 83 SER A CA 1
ATOM 611 C C . SER A 1 83 ? 12.611 1.404 -7.940 1.00 93.75 83 SER A C 1
ATOM 613 O O . SER A 1 83 ? 13.301 1.227 -8.942 1.00 93.75 83 SER A O 1
ATOM 615 N N . ILE A 1 84 ? 12.041 2.582 -7.669 1.00 94.12 84 ILE A N 1
ATOM 616 C CA . ILE A 1 84 ? 12.170 3.758 -8.544 1.00 94.12 84 ILE A CA 1
ATOM 617 C C . ILE A 1 84 ? 13.638 4.194 -8.652 1.00 94.12 84 ILE A C 1
ATOM 619 O O . ILE A 1 84 ? 14.138 4.438 -9.751 1.00 94.12 84 ILE A O 1
ATOM 623 N N . ALA A 1 85 ? 14.353 4.253 -7.526 1.00 94.38 85 ALA A N 1
ATOM 624 C CA . ALA A 1 85 ? 15.769 4.601 -7.515 1.00 94.38 85 ALA A CA 1
ATOM 625 C C . ALA A 1 85 ? 16.621 3.577 -8.281 1.00 94.38 85 ALA A C 1
ATOM 627 O O . ALA A 1 85 ? 17.575 3.957 -8.961 1.00 94.38 85 ALA A O 1
ATOM 628 N N . GLN A 1 86 ? 16.281 2.289 -8.196 1.00 94.81 86 GLN A N 1
ATOM 629 C CA . GLN A 1 86 ? 16.978 1.237 -8.925 1.00 94.81 86 GLN A CA 1
ATOM 630 C C . GLN A 1 86 ? 16.758 1.358 -10.433 1.00 94.81 86 GLN A C 1
ATOM 632 O O . GLN A 1 86 ? 17.734 1.317 -11.176 1.00 94.81 86 GLN A O 1
ATOM 637 N N . VAL A 1 87 ? 15.523 1.605 -10.879 1.00 96.25 87 VAL A N 1
ATOM 638 C CA . VAL A 1 87 ? 15.230 1.853 -12.301 1.00 96.25 87 VAL A CA 1
ATOM 639 C C . VAL A 1 87 ? 16.041 3.040 -12.823 1.00 96.25 87 VAL A C 1
ATOM 641 O O . VAL A 1 87 ? 16.693 2.924 -13.857 1.00 96.25 87 VAL A O 1
ATOM 644 N N . ALA A 1 88 ? 16.096 4.146 -12.076 1.00 94.50 88 ALA A N 1
ATOM 645 C CA . ALA A 1 88 ? 16.893 5.308 -12.467 1.00 94.50 88 ALA A CA 1
ATOM 646 C C . ALA A 1 88 ? 18.397 4.982 -12.579 1.00 94.50 88 ALA A C 1
ATOM 648 O O . ALA A 1 88 ? 19.071 5.427 -13.509 1.00 94.50 88 ALA A O 1
ATOM 649 N N . ARG A 1 89 ? 18.945 4.175 -11.658 1.00 95.44 89 ARG A N 1
ATOM 650 C CA . ARG A 1 89 ? 20.342 3.709 -11.737 1.00 95.44 89 ARG A CA 1
ATOM 651 C C . ARG A 1 89 ? 20.566 2.815 -12.953 1.00 95.44 89 ARG A C 1
ATOM 653 O O . ARG A 1 89 ? 21.574 2.976 -13.639 1.00 95.44 89 ARG A O 1
ATOM 660 N N . ASP A 1 90 ? 19.642 1.902 -13.226 1.00 95.38 90 ASP A N 1
ATOM 661 C CA . ASP A 1 90 ? 19.734 0.976 -14.352 1.00 95.38 90 ASP A CA 1
ATOM 662 C C . ASP A 1 90 ? 19.675 1.718 -15.694 1.00 95.38 90 ASP A C 1
ATOM 664 O O . ASP A 1 90 ? 20.444 1.393 -16.599 1.00 95.38 90 ASP A O 1
ATOM 668 N N . GLU A 1 91 ? 18.849 2.761 -15.810 1.00 94.62 91 GLU A N 1
ATOM 669 C CA . GLU A 1 91 ? 18.810 3.647 -16.980 1.00 94.62 91 GLU A CA 1
ATOM 670 C C . GLU A 1 91 ? 20.143 4.369 -17.192 1.00 94.62 91 GLU A C 1
ATOM 672 O O . GLU A 1 91 ? 20.689 4.350 -18.297 1.00 94.62 91 GLU A O 1
ATOM 677 N N . VAL A 1 92 ? 20.723 4.938 -16.131 1.00 93.94 92 VAL A N 1
ATOM 678 C CA . VAL A 1 92 ? 22.038 5.596 -16.200 1.00 93.94 92 VAL A CA 1
ATOM 679 C C . VAL A 1 92 ? 23.127 4.607 -16.624 1.00 93.94 92 VAL A C 1
ATOM 681 O O . VAL A 1 92 ? 23.958 4.922 -17.478 1.00 93.94 92 VAL A O 1
ATOM 684 N N . VAL A 1 93 ? 23.123 3.393 -16.071 1.00 93.88 93 VAL A N 1
ATOM 685 C CA . VAL A 1 93 ? 24.078 2.339 -16.442 1.00 93.88 93 VAL A CA 1
ATOM 686 C C . VAL A 1 93 ? 23.867 1.888 -17.888 1.00 93.88 93 VAL A C 1
ATOM 688 O O . VAL A 1 93 ? 24.841 1.671 -18.613 1.00 93.88 93 VAL A O 1
ATOM 691 N N . ALA A 1 94 ? 22.619 1.747 -18.335 1.00 90.56 94 ALA A N 1
ATOM 692 C CA . ALA A 1 94 ? 22.301 1.393 -19.713 1.00 90.56 94 ALA A CA 1
ATOM 693 C C . ALA A 1 94 ? 22.807 2.462 -20.687 1.00 90.56 94 ALA A C 1
ATOM 695 O O . ALA A 1 94 ? 23.422 2.130 -21.702 1.00 90.56 94 ALA A O 1
ATOM 696 N N . GLU A 1 95 ? 22.623 3.734 -20.350 1.00 89.44 95 GLU A N 1
ATOM 697 C CA . GLU A 1 95 ? 23.091 4.849 -21.161 1.00 89.44 95 GLU A CA 1
ATOM 698 C C . GLU A 1 95 ? 24.629 4.913 -21.197 1.00 89.44 95 GLU A C 1
ATOM 700 O O . GLU A 1 95 ? 25.226 4.998 -22.271 1.00 89.44 95 GLU A O 1
ATOM 705 N N . GLN A 1 96 ? 25.310 4.719 -20.064 1.00 89.56 96 GLN A N 1
ATOM 706 C CA . GLN A 1 96 ? 26.775 4.596 -20.037 1.00 89.56 96 GLN A CA 1
ATOM 707 C C . GLN A 1 96 ? 27.286 3.429 -20.892 1.00 89.56 96 GLN A C 1
ATOM 709 O O . GLN A 1 96 ? 28.303 3.550 -21.577 1.00 89.56 96 GLN A O 1
ATOM 714 N N . ARG A 1 97 ? 26.580 2.291 -20.897 1.00 87.12 97 ARG A N 1
ATOM 715 C CA . ARG A 1 97 ? 26.921 1.150 -21.762 1.00 87.12 97 ARG A CA 1
ATOM 716 C C . ARG A 1 97 ? 26.761 1.486 -23.243 1.00 87.12 97 ARG A C 1
ATOM 718 O O . ARG A 1 97 ? 27.573 1.014 -24.038 1.00 87.12 97 ARG A O 1
ATOM 725 N N . ARG A 1 98 ? 25.766 2.298 -23.619 1.00 83.94 98 ARG A N 1
ATOM 726 C CA . ARG A 1 98 ? 25.583 2.770 -25.005 1.00 83.94 98 ARG A CA 1
ATOM 727 C C . ARG A 1 98 ? 26.747 3.644 -25.466 1.00 83.94 98 ARG A C 1
ATOM 729 O O . ARG A 1 98 ? 27.204 3.473 -26.593 1.00 83.94 98 ARG A O 1
ATOM 736 N N . TYR A 1 99 ? 27.265 4.507 -24.593 1.00 83.88 99 TYR A N 1
ATOM 737 C CA . TYR A 1 99 ? 28.417 5.370 -24.891 1.00 83.88 99 TYR A CA 1
ATOM 738 C C . TYR A 1 99 ? 29.780 4.725 -24.625 1.00 83.88 99 TYR A C 1
ATOM 740 O O . TYR A 1 99 ? 30.816 5.371 -24.782 1.00 83.88 99 TYR A O 1
ATOM 748 N N . ASN A 1 100 ? 29.821 3.447 -24.248 1.00 92.50 100 ASN A N 1
ATOM 749 C CA . ASN A 1 100 ? 31.083 2.764 -24.022 1.00 92.50 100 ASN A CA 1
ATOM 750 C C . ASN A 1 100 ? 31.874 2.656 -25.337 1.00 92.50 100 ASN A C 1
ATOM 752 O O . ASN A 1 100 ? 31.434 2.018 -26.299 1.00 92.50 100 ASN A O 1
ATOM 756 N N . ALA A 1 101 ? 33.077 3.233 -25.352 1.00 85.88 101 ALA A N 1
ATOM 757 C CA . ALA A 1 101 ? 33.944 3.291 -26.526 1.00 85.88 101 ALA A CA 1
ATOM 758 C C . ALA A 1 101 ? 34.216 1.912 -27.153 1.00 85.88 101 ALA A C 1
ATOM 760 O O . ALA A 1 101 ? 34.261 1.793 -28.377 1.00 85.88 101 ALA A O 1
ATOM 761 N N . ALA A 1 102 ? 34.326 0.851 -26.348 1.00 90.25 102 ALA A N 1
ATOM 762 C CA . ALA A 1 102 ? 34.525 -0.506 -26.855 1.00 90.25 102 ALA A CA 1
ATOM 763 C C . ALA A 1 102 ? 33.284 -1.039 -27.594 1.00 90.25 102 ALA A C 1
ATOM 765 O O . ALA A 1 102 ? 33.404 -1.702 -28.627 1.00 90.25 102 ALA A O 1
ATOM 766 N N . VAL A 1 103 ? 32.083 -0.725 -27.096 1.00 86.31 103 VAL A N 1
ATOM 767 C CA . VAL A 1 103 ? 30.808 -1.112 -27.722 1.00 86.31 103 VAL A CA 1
ATOM 768 C C . VAL A 1 103 ? 30.606 -0.352 -29.032 1.00 86.31 103 VAL A C 1
ATOM 770 O O . VAL A 1 103 ? 30.251 -0.957 -30.050 1.00 86.31 103 VAL A O 1
ATOM 773 N N . VAL A 1 104 ? 30.904 0.949 -29.038 1.00 88.94 104 VAL A N 1
ATOM 774 C CA . VAL A 1 104 ? 30.848 1.795 -30.238 1.00 88.94 104 VAL A CA 1
ATOM 775 C C . VAL A 1 104 ? 31.838 1.292 -31.292 1.00 88.94 104 VAL A C 1
ATOM 777 O O . VAL A 1 104 ? 31.429 0.957 -32.406 1.00 88.94 104 VAL A O 1
ATOM 780 N N . ALA A 1 105 ? 33.111 1.114 -30.924 1.00 93.38 105 ALA A N 1
ATOM 781 C CA . ALA A 1 105 ? 34.157 0.640 -31.830 1.00 93.38 105 ALA A CA 1
ATOM 782 C C . ALA A 1 105 ? 33.834 -0.740 -32.427 1.00 93.38 105 ALA A C 1
ATOM 784 O O . ALA A 1 105 ? 34.019 -0.970 -33.627 1.00 93.38 105 ALA A O 1
ATOM 785 N N . ARG A 1 106 ? 33.287 -1.659 -31.618 1.00 92.44 106 ARG A N 1
ATOM 786 C CA . ARG A 1 106 ? 32.825 -2.974 -32.085 1.00 92.44 106 ARG A CA 1
ATOM 787 C C . ARG A 1 106 ? 31.702 -2.844 -33.113 1.00 92.44 106 ARG A C 1
ATOM 789 O O . ARG A 1 106 ? 31.751 -3.497 -34.156 1.00 92.44 106 ARG A O 1
ATOM 796 N N . THR A 1 107 ? 30.711 -2.001 -32.839 1.00 92.50 107 THR A N 1
ATOM 797 C CA . THR A 1 107 ? 29.552 -1.792 -33.721 1.00 92.50 107 THR A CA 1
ATOM 798 C C . THR A 1 107 ? 29.976 -1.192 -35.060 1.00 92.50 107 THR A C 1
ATOM 800 O O . THR A 1 107 ? 29.575 -1.675 -36.121 1.00 92.50 107 THR A O 1
ATOM 803 N N . GLU A 1 108 ? 30.854 -0.193 -35.042 1.00 95.25 108 GLU A N 1
ATOM 804 C CA . GLU A 1 108 ? 31.435 0.384 -36.257 1.00 95.25 108 GLU A CA 1
ATOM 805 C C . GLU A 1 108 ? 32.299 -0.614 -37.032 1.00 95.25 108 GLU A C 1
ATOM 807 O O . GLU A 1 108 ? 32.270 -0.645 -38.264 1.00 95.25 108 GLU A O 1
ATOM 812 N N . GLY A 1 109 ? 33.069 -1.448 -36.330 1.00 96.19 109 GLY A N 1
ATOM 813 C CA . GLY A 1 109 ? 33.853 -2.521 -36.937 1.00 96.19 109 GLY A CA 1
ATOM 814 C C . GLY A 1 109 ? 32.972 -3.519 -37.691 1.00 96.19 109 GLY A C 1
ATOM 815 O O . GLY A 1 109 ? 33.279 -3.878 -38.831 1.00 96.19 109 GLY A O 1
ATOM 816 N N . LEU A 1 110 ? 31.845 -3.917 -37.093 1.00 96.06 110 LEU A N 1
ATOM 817 C CA . LEU A 1 110 ? 30.854 -4.788 -37.728 1.00 96.06 110 LEU A CA 1
ATOM 818 C C . LEU A 1 110 ? 30.218 -4.128 -38.956 1.00 96.06 110 LEU A C 1
ATOM 820 O O . LEU A 1 110 ? 30.167 -4.753 -40.014 1.00 96.06 110 LEU A O 1
ATOM 824 N N . ARG A 1 111 ? 29.818 -2.852 -38.862 1.00 95.44 111 ARG A N 1
ATOM 825 C CA . ARG A 1 111 ? 29.277 -2.092 -40.006 1.00 95.44 111 ARG A CA 1
ATOM 826 C C . ARG A 1 111 ? 30.270 -2.019 -41.163 1.00 95.44 111 ARG A C 1
ATOM 828 O O . ARG A 1 111 ? 29.900 -2.293 -42.301 1.00 95.44 111 ARG A O 1
ATOM 835 N N . ARG A 1 112 ? 31.544 -1.725 -40.878 1.00 96.50 112 ARG A N 1
ATOM 836 C CA . ARG A 1 112 ? 32.612 -1.697 -41.892 1.00 96.50 112 ARG A CA 1
ATOM 837 C C . ARG A 1 112 ? 32.820 -3.059 -42.552 1.00 96.50 112 ARG A C 1
ATOM 839 O O . ARG A 1 112 ? 32.992 -3.128 -43.765 1.00 96.50 112 ARG A O 1
ATOM 846 N N . ARG A 1 113 ? 32.793 -4.151 -41.779 1.00 95.75 113 ARG A N 1
ATOM 847 C CA . ARG A 1 113 ? 32.874 -5.517 -42.328 1.00 95.75 113 ARG A CA 1
ATOM 848 C C . ARG A 1 113 ? 31.677 -5.837 -43.222 1.00 95.75 113 ARG A C 1
ATOM 850 O O . ARG A 1 113 ? 31.886 -6.322 -44.326 1.00 95.75 113 ARG A O 1
ATOM 857 N N . ALA A 1 114 ? 30.463 -5.508 -42.788 1.00 94.81 114 ALA A N 1
ATOM 858 C CA . ALA A 1 114 ? 29.252 -5.722 -43.575 1.00 94.81 114 ALA A CA 1
ATOM 859 C C . ALA A 1 114 ? 29.252 -4.907 -44.880 1.00 94.81 114 ALA A C 1
ATOM 861 O O . ALA A 1 114 ? 28.906 -5.440 -45.930 1.00 94.81 114 ALA A O 1
ATOM 862 N N . ALA A 1 115 ? 29.692 -3.645 -44.844 1.00 94.19 115 ALA A N 1
ATOM 863 C CA . ALA A 1 115 ? 29.817 -2.809 -46.038 1.00 94.19 115 ALA A CA 1
ATOM 864 C C . ALA A 1 115 ? 30.819 -3.391 -47.047 1.00 94.19 115 ALA A C 1
ATOM 866 O O . ALA A 1 115 ? 30.519 -3.463 -48.234 1.00 94.19 115 ALA A O 1
ATOM 867 N N . ARG A 1 116 ? 31.974 -3.878 -46.571 1.00 93.25 116 ARG A N 1
ATOM 868 C CA . ARG A 1 116 ? 32.953 -4.571 -47.423 1.00 93.25 116 ARG A CA 1
ATOM 869 C C . ARG A 1 116 ? 32.395 -5.858 -48.022 1.00 93.25 116 ARG A C 1
ATOM 871 O O . ARG A 1 116 ? 32.604 -6.097 -49.202 1.00 93.25 116 ARG A O 1
ATOM 878 N N . ALA A 1 117 ? 31.670 -6.655 -47.238 1.00 92.69 117 ALA A N 1
ATOM 879 C CA . ALA A 1 117 ? 31.036 -7.874 -47.734 1.00 92.69 117 ALA A CA 1
ATOM 880 C C . ALA A 1 117 ? 29.997 -7.573 -48.828 1.00 92.69 117 ALA A C 1
ATOM 882 O O . ALA A 1 117 ? 29.977 -8.254 -49.843 1.00 92.69 117 ALA A O 1
ATOM 883 N N . ARG A 1 118 ? 29.189 -6.516 -48.663 1.00 90.50 118 ARG A N 1
ATOM 884 C CA . ARG A 1 118 ? 28.236 -6.061 -49.692 1.00 90.50 118 ARG A CA 1
ATOM 885 C C . ARG A 1 118 ? 28.935 -5.562 -50.954 1.00 90.50 118 ARG A C 1
ATOM 887 O O . ARG A 1 118 ? 28.528 -5.924 -52.045 1.00 90.50 118 ARG A O 1
ATOM 894 N N . ALA A 1 119 ? 29.999 -4.775 -50.810 1.00 89.69 119 ALA A N 1
ATOM 895 C CA . ALA A 1 119 ? 30.784 -4.311 -51.952 1.00 89.69 119 ALA A CA 1
ATOM 896 C C . ALA A 1 119 ? 31.462 -5.471 -52.705 1.00 89.69 119 ALA A C 1
ATOM 898 O O . ALA A 1 119 ? 31.572 -5.424 -53.924 1.00 89.69 119 ALA A O 1
ATOM 899 N N . ALA A 1 120 ? 31.885 -6.518 -51.989 1.00 87.00 120 ALA A N 1
ATOM 900 C CA . ALA A 1 120 ? 32.473 -7.720 -52.576 1.00 87.00 120 ALA A CA 1
ATOM 901 C C . ALA A 1 120 ? 31.438 -8.663 -53.217 1.00 87.00 120 ALA A C 1
ATOM 903 O O . ALA A 1 120 ? 31.808 -9.458 -54.074 1.00 87.00 120 ALA A O 1
ATOM 904 N N . ALA A 1 121 ? 30.167 -8.589 -52.811 1.00 84.00 121 ALA A N 1
ATOM 905 C CA . ALA A 1 121 ? 29.098 -9.423 -53.357 1.00 84.00 121 ALA A CA 1
ATOM 906 C C . ALA A 1 121 ? 28.604 -8.960 -54.743 1.00 84.00 121 ALA A C 1
ATOM 908 O O . ALA A 1 121 ? 27.998 -9.765 -55.440 1.00 84.00 121 ALA A O 1
ATOM 909 N N . GLY A 1 122 ? 28.902 -7.718 -55.160 1.00 70.62 122 GLY A N 1
ATOM 910 C CA . GLY A 1 122 ? 28.408 -7.143 -56.423 1.00 70.62 122 GLY A CA 1
ATOM 911 C C . GLY A 1 122 ? 26.883 -6.913 -56.433 1.00 70.62 122 GLY A C 1
ATOM 912 O O . GLY A 1 122 ? 26.210 -7.319 -55.485 1.00 70.62 122 GLY A O 1
ATOM 913 N N . PRO A 1 123 ? 26.332 -6.195 -57.433 1.00 61.06 123 PRO A N 1
ATOM 914 C CA . PRO A 1 123 ? 24.883 -6.096 -57.632 1.00 61.06 123 PRO A CA 1
ATOM 915 C C . PRO A 1 123 ? 24.241 -7.447 -57.977 1.00 61.06 123 PRO A C 1
ATOM 917 O O . PRO A 1 123 ? 24.906 -8.264 -58.654 1.00 61.06 123 PRO A O 1
#

Organism: Porphyra umbilicalis (NCBI:txid2786)

Foldseek 3Di:
DDDPPPPPDDPLVVVLVVDDPVVVVCSVPVPDDPDPPDPVPDPPVVCDVVVVVVVVVVVVVVVVVVVVVVVVVVVVVVVVVVVVVVVVVVVVVVVVVVVPPVVVVVVVVVVVVVVVVVVVVPD